Protein AF-A0AB36PAP4-F1 (afdb_monomer_lite)

Sequence (54 aa):
MHVHLVFVTRYRRQIFDHDATEKLRTYFSNVCAYFEAELVEMDGEPDHVHLLIN

InterPro domains:
  IPR002686 Transposase IS200-like [PF01797] (1-54)
  IPR036515 Transposase IS200-like superfamily [G3DSA:3.30.70.1290] (1-54)
  IPR036515 Transposase IS200-like superfamily [SSF143422] (1-53)

Secondary structure (DSSP, 8-state):
--EEEEEE-GGG-----HHHHHHHHHHHHHHHHHTT--EEEEEEETTEEEEEE-

Organism: NCBI:txid198214

Foldseek 3Di:
DKDKDKDFADVLALQDDPVNQVVVVVVVCVVCVVVVKHFPDWDDGSGMIITIID

Structure (mmCIF, N/CA/C/O backbone):
data_AF-A0AB36PAP4-F1
#
_entry.id   AF-A0AB36PAP4-F1
#
loop_
_atom_site.group_PDB
_atom_site.id
_atom_site.type_symbol
_atom_site.label_atom_id
_atom_site.label_alt_id
_atom_site.label_comp_id
_atom_site.label_asym_id
_atom_site.label_entity_id
_atom_site.label_seq_id
_atom_site.pdbx_PDB_ins_code
_atom_site.Cartn_x
_atom_site.Cartn_y
_atom_site.Cartn_z
_atom_site.occupancy
_atom_site.B_iso_or_equiv
_atom_site.auth_seq_id
_atom_site.auth_comp_id
_atom_site.auth_asym_id
_atom_site.auth_atom_id
_atom_site.pdbx_PDB_model_num
ATOM 1 N N . MET A 1 1 ? 2.391 0.386 -19.255 1.00 80.25 1 MET A N 1
ATOM 2 C CA . MET A 1 1 ? 0.962 0.209 -18.908 1.00 80.25 1 MET A CA 1
ATOM 3 C C . MET A 1 1 ? 0.842 0.713 -17.486 1.00 80.25 1 MET A C 1
ATOM 5 O O . MET A 1 1 ? 1.771 0.467 -16.748 1.00 80.25 1 MET A O 1
ATOM 9 N N . HIS A 1 2 ? -0.204 1.441 -17.110 1.00 90.94 2 HIS A N 1
ATOM 10 C CA . HIS A 1 2 ? -0.327 1.948 -15.738 1.00 90.94 2 HIS A CA 1
ATOM 11 C C . HIS A 1 2 ? -1.535 1.297 -15.078 1.00 90.94 2 HIS A C 1
ATOM 13 O O . HIS A 1 2 ? -2.614 1.273 -15.676 1.00 90.94 2 HIS A O 1
ATOM 19 N N . VAL A 1 3 ? -1.357 0.756 -13.875 1.00 96.81 3 VAL A N 1
ATOM 20 C CA . VAL A 1 3 ? -2.424 0.111 -13.105 1.00 96.81 3 VAL A CA 1
ATOM 21 C C . VAL A 1 3 ? -2.608 0.856 -11.793 1.00 96.81 3 VAL A C 1
ATOM 23 O O . VAL A 1 3 ? -1.652 1.075 -11.054 1.00 96.81 3 VAL A O 1
ATOM 26 N N . HIS A 1 4 ? -3.855 1.222 -11.502 1.00 97.31 4 HIS A N 1
ATOM 27 C CA . HIS A 1 4 ? -4.243 1.811 -10.228 1.00 97.31 4 HIS A CA 1
ATOM 28 C C . HIS A 1 4 ? -4.968 0.758 -9.385 1.00 97.31 4 HIS A C 1
ATOM 30 O O . HIS A 1 4 ? -6.038 0.278 -9.769 1.00 97.31 4 HIS A O 1
ATOM 36 N N . LEU A 1 5 ? -4.371 0.376 -8.256 1.00 97.50 5 LEU A N 1
ATOM 37 C CA . LEU A 1 5 ? -4.935 -0.586 -7.310 1.00 97.50 5 LEU A CA 1
ATOM 38 C C . LEU A 1 5 ? -5.378 0.131 -6.038 1.00 97.50 5 LEU A C 1
ATOM 40 O O . LEU A 1 5 ? -4.672 0.994 -5.526 1.00 97.50 5 LEU A O 1
ATOM 44 N N . VAL A 1 6 ? -6.534 -0.269 -5.506 1.00 97.62 6 VAL A N 1
ATOM 45 C CA . VAL A 1 6 ? -7.055 0.250 -4.237 1.00 97.62 6 VAL A CA 1
ATOM 46 C C . VAL A 1 6 ? -7.300 -0.916 -3.292 1.00 97.62 6 VAL A C 1
ATOM 48 O O . VAL A 1 6 ? -8.107 -1.801 -3.587 1.00 97.62 6 VAL A O 1
ATOM 51 N N . PHE A 1 7 ? -6.620 -0.913 -2.148 1.00 97.88 7 PHE A N 1
ATOM 52 C CA . PHE A 1 7 ? -6.835 -1.890 -1.083 1.00 97.88 7 PHE A CA 1
ATOM 53 C C . PHE A 1 7 ? -7.610 -1.235 0.049 1.00 97.88 7 PHE A C 1
ATOM 55 O O . PHE A 1 7 ? -7.176 -0.233 0.605 1.00 97.88 7 PHE A O 1
ATOM 62 N N . VAL A 1 8 ? -8.753 -1.817 0.403 1.00 98.00 8 VAL A N 1
ATOM 63 C CA . VAL A 1 8 ? -9.657 -1.288 1.430 1.00 98.00 8 VAL A CA 1
ATOM 64 C C . VAL A 1 8 ? -9.669 -2.232 2.624 1.00 98.00 8 VAL A C 1
ATOM 66 O O . VAL A 1 8 ? -9.700 -3.456 2.464 1.00 98.00 8 VAL A O 1
ATOM 69 N N . THR A 1 9 ? -9.671 -1.685 3.835 1.00 98.06 9 THR A N 1
ATOM 70 C CA . THR A 1 9 ? -9.764 -2.484 5.054 1.00 98.06 9 THR A CA 1
ATOM 71 C C . THR A 1 9 ? -11.122 -3.177 5.141 1.00 98.06 9 THR A C 1
ATOM 73 O O . THR A 1 9 ? -12.153 -2.723 4.630 1.00 98.06 9 THR A O 1
ATOM 76 N N . ARG A 1 10 ? -11.155 -4.317 5.834 1.00 98.00 10 ARG A N 1
ATOM 77 C CA . ARG A 1 10 ? -12.407 -5.040 6.058 1.00 98.00 10 ARG A CA 1
ATOM 78 C C . ARG A 1 10 ? -13.410 -4.133 6.780 1.00 98.00 10 ARG A C 1
ATOM 80 O O . ARG A 1 10 ? -13.126 -3.645 7.871 1.00 98.00 10 ARG A O 1
ATOM 87 N N . TYR A 1 11 ? -14.594 -3.969 6.187 1.00 98.19 11 TYR A N 1
ATOM 88 C CA . TYR A 1 11 ? -15.652 -3.060 6.654 1.00 98.19 11 TYR A CA 1
ATOM 89 C C . TYR A 1 11 ? -15.249 -1.578 6.715 1.00 98.19 11 TYR A C 1
ATOM 91 O O . TYR A 1 11 ? -15.859 -0.841 7.485 1.00 98.19 11 TYR A O 1
ATOM 99 N N . ARG A 1 12 ? -14.240 -1.142 5.943 1.00 96.88 12 ARG A N 1
ATOM 100 C CA . ARG A 1 12 ? -13.756 0.252 5.945 1.00 96.88 12 ARG A CA 1
ATOM 101 C C . ARG A 1 12 ? -13.418 0.767 7.345 1.00 96.88 12 ARG A C 1
ATOM 103 O O . ARG A 1 12 ? -13.699 1.903 7.718 1.00 96.88 12 ARG A O 1
ATOM 110 N N . ARG A 1 13 ? -12.858 -0.114 8.174 1.00 98.19 13 ARG A N 1
ATOM 111 C CA . ARG A 1 13 ? -12.390 0.273 9.503 1.00 98.19 13 ARG A CA 1
ATOM 112 C C . ARG A 1 13 ? -11.190 1.202 9.349 1.00 98.19 13 ARG A C 1
ATOM 114 O O . ARG A 1 13 ? -10.255 0.877 8.622 1.00 98.19 13 ARG A O 1
ATOM 121 N N . GLN A 1 14 ? -11.218 2.311 10.075 1.00 98.06 14 GLN A N 1
ATOM 122 C CA . GLN A 1 14 ? -10.170 3.327 10.069 1.00 98.06 14 GLN A CA 1
ATOM 123 C C . GLN A 1 14 ? -8.987 2.882 10.944 1.00 98.06 14 GLN A C 1
ATOM 125 O O . GLN A 1 14 ? -8.851 3.322 12.082 1.00 98.06 14 GLN A O 1
ATOM 130 N N . ILE A 1 15 ? -8.219 1.903 10.465 1.00 96.62 15 ILE A N 1
ATOM 131 C CA . ILE A 1 15 ? -7.128 1.257 11.218 1.00 96.62 15 ILE A CA 1
ATOM 132 C C . ILE A 1 15 ? -5.740 1.583 10.672 1.00 96.62 15 ILE A C 1
ATOM 134 O O . ILE A 1 15 ? -4.753 1.187 11.285 1.00 96.62 15 ILE A O 1
ATOM 138 N N . PHE A 1 16 ? -5.653 2.244 9.519 1.00 97.56 16 PHE A N 1
ATOM 139 C CA . PHE A 1 16 ? -4.385 2.716 8.992 1.00 97.56 16 PHE A CA 1
ATOM 140 C C . PHE A 1 16 ? -4.033 4.039 9.660 1.00 97.56 16 PHE A C 1
ATOM 142 O O . PHE A 1 16 ? -4.689 5.059 9.459 1.00 97.56 16 PHE A O 1
ATOM 149 N N . ASP A 1 17 ? -2.999 3.997 10.488 1.00 96.31 17 ASP A N 1
ATOM 150 C CA . ASP A 1 17 ? -2.269 5.175 10.922 1.00 96.31 17 ASP A CA 1
ATOM 151 C C . ASP A 1 17 ? -1.024 5.373 10.042 1.00 96.31 17 ASP A C 1
ATOM 153 O O . ASP A 1 17 ? -0.769 4.626 9.094 1.00 96.31 17 ASP A O 1
ATOM 157 N N . HIS A 1 18 ? -0.244 6.410 10.340 1.00 95.56 18 HIS A N 1
ATOM 158 C CA . HIS A 1 18 ? 0.957 6.726 9.571 1.00 95.56 18 HIS A CA 1
ATOM 159 C C . HIS A 1 18 ? 1.968 5.564 9.547 1.00 95.56 18 HIS A C 1
ATOM 161 O O . HIS A 1 18 ? 2.515 5.249 8.492 1.00 95.56 18 HIS A O 1
ATOM 167 N N . ASP A 1 19 ? 2.176 4.890 10.682 1.00 96.88 19 ASP A N 1
ATOM 168 C CA . ASP A 1 19 ? 3.117 3.769 10.791 1.00 96.88 19 ASP A CA 1
ATOM 169 C C . ASP A 1 19 ? 2.643 2.551 9.980 1.00 96.88 19 ASP A C 1
ATOM 171 O O . ASP A 1 19 ? 3.432 1.920 9.272 1.00 96.88 19 ASP A O 1
ATOM 175 N N . ALA A 1 20 ? 1.343 2.245 10.008 1.00 96.12 20 ALA A N 1
ATOM 176 C CA . ALA A 1 20 ? 0.751 1.206 9.174 1.00 96.12 20 ALA A CA 1
ATOM 177 C C . ALA A 1 20 ? 0.918 1.509 7.675 1.00 96.12 20 ALA A C 1
ATOM 179 O O . ALA A 1 20 ? 1.300 0.617 6.914 1.00 96.12 20 ALA A O 1
ATOM 180 N N . THR A 1 21 ? 0.681 2.754 7.253 1.00 96.50 21 THR A N 1
ATOM 181 C CA . THR A 1 21 ? 0.819 3.172 5.849 1.00 96.50 21 THR A CA 1
ATOM 182 C C . THR A 1 21 ? 2.265 3.064 5.360 1.00 96.50 21 THR A C 1
ATOM 184 O O . THR A 1 21 ? 2.500 2.519 4.282 1.00 96.50 21 THR A O 1
ATOM 187 N N . GLU A 1 22 ? 3.253 3.477 6.157 1.00 96.50 22 GLU 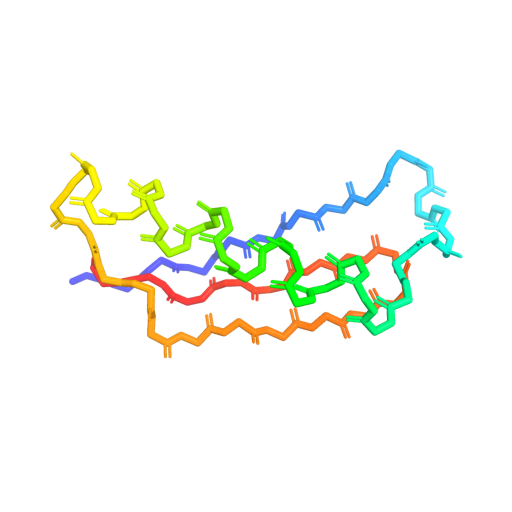A N 1
ATOM 188 C CA . GLU A 1 22 ? 4.673 3.368 5.781 1.00 96.50 22 GLU A CA 1
ATOM 189 C C . GLU A 1 22 ? 5.174 1.914 5.746 1.00 96.50 22 GLU A C 1
ATOM 191 O O . GLU A 1 22 ? 5.953 1.518 4.866 1.00 96.50 22 GLU A O 1
ATOM 196 N N . LYS A 1 23 ? 4.665 1.057 6.639 1.00 97.12 23 LYS A N 1
ATOM 197 C CA . LYS A 1 23 ? 4.910 -0.392 6.565 1.00 97.12 23 LYS A CA 1
ATOM 198 C C . LYS A 1 23 ? 4.333 -0.989 5.287 1.00 97.12 23 LYS A C 1
ATOM 200 O O . LYS A 1 23 ? 5.023 -1.743 4.601 1.00 97.12 23 LYS A O 1
ATOM 205 N N . LEU A 1 24 ? 3.095 -0.635 4.944 1.00 97.62 24 LEU A N 1
ATOM 206 C CA . LEU A 1 24 ? 2.460 -1.074 3.703 1.00 97.62 24 LEU A CA 1
ATOM 207 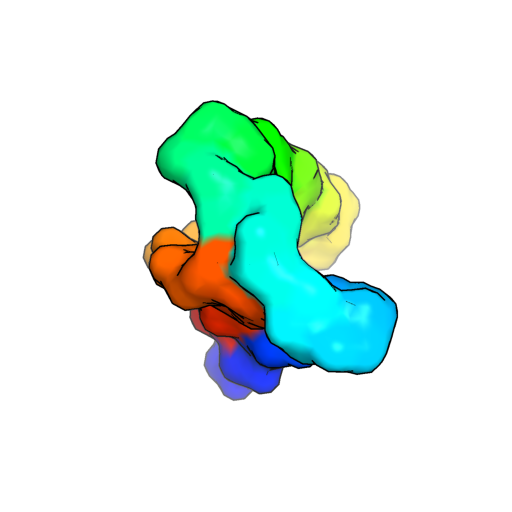C C . LEU A 1 24 ? 3.245 -0.602 2.476 1.00 97.62 24 LEU A C 1
ATOM 209 O O . LEU A 1 24 ? 3.495 -1.421 1.596 1.00 97.62 24 LEU A O 1
ATOM 213 N N . ARG A 1 25 ? 3.723 0.649 2.453 1.00 97.62 25 ARG A N 1
ATOM 214 C CA . ARG A 1 25 ? 4.607 1.165 1.393 1.00 97.62 25 ARG A CA 1
ATOM 215 C C . ARG A 1 25 ? 5.825 0.275 1.206 1.00 97.62 25 ARG A C 1
ATOM 217 O O . ARG A 1 25 ? 6.114 -0.148 0.092 1.00 97.62 25 ARG A O 1
ATOM 224 N N . THR A 1 26 ? 6.487 -0.089 2.301 1.00 98.00 26 THR A N 1
ATOM 225 C CA . THR A 1 26 ? 7.649 -0.986 2.260 1.00 98.00 26 THR A CA 1
ATOM 226 C C . THR A 1 26 ? 7.288 -2.364 1.696 1.00 98.00 26 THR A C 1
ATOM 228 O O . THR A 1 26 ? 7.997 -2.890 0.837 1.00 98.00 26 THR A O 1
ATOM 231 N N . TYR A 1 27 ? 6.176 -2.959 2.138 1.00 98.00 27 TYR A N 1
ATOM 232 C CA . TYR A 1 27 ? 5.740 -4.265 1.640 1.00 98.00 27 TYR A CA 1
ATOM 233 C C . TYR A 1 27 ? 5.374 -4.237 0.158 1.00 98.00 27 TYR A C 1
ATOM 235 O O . TYR A 1 27 ? 5.814 -5.110 -0.588 1.00 98.00 27 TYR A O 1
ATOM 243 N N . PHE A 1 28 ? 4.611 -3.238 -0.282 1.00 98.06 28 PHE A N 1
ATOM 244 C CA . PHE A 1 28 ? 4.211 -3.122 -1.677 1.00 98.06 28 PHE A CA 1
ATOM 245 C C . PHE A 1 28 ? 5.402 -2.851 -2.591 1.00 98.06 28 PHE A C 1
ATOM 247 O O . PHE A 1 28 ? 5.491 -3.498 -3.632 1.00 98.06 28 PHE A O 1
ATOM 254 N N . SER A 1 29 ? 6.356 -2.006 -2.187 1.00 97.38 29 SER A N 1
ATOM 255 C CA . SER A 1 29 ? 7.606 -1.808 -2.934 1.00 97.38 29 SER A CA 1
ATOM 256 C C . SER A 1 29 ? 8.379 -3.116 -3.108 1.00 97.38 29 SER A C 1
ATOM 258 O O . SER A 1 29 ? 8.804 -3.436 -4.215 1.00 97.38 29 SER A O 1
ATOM 260 N N . ASN A 1 30 ? 8.514 -3.912 -2.041 1.00 98.12 30 ASN A N 1
ATOM 261 C CA . ASN A 1 30 ? 9.215 -5.198 -2.100 1.00 98.12 30 ASN A CA 1
ATOM 262 C C . ASN A 1 30 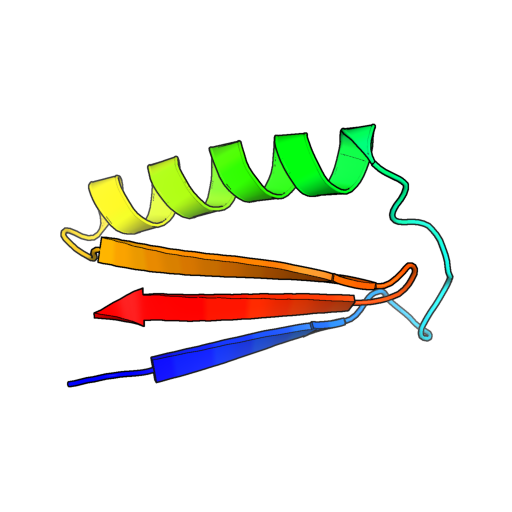? 8.506 -6.206 -3.014 1.00 98.12 30 ASN A C 1
ATOM 264 O O . ASN A 1 30 ? 9.160 -6.922 -3.770 1.00 98.12 30 ASN A O 1
ATOM 268 N N . VAL A 1 31 ? 7.172 -6.265 -2.954 1.00 97.88 31 VAL A N 1
ATOM 269 C CA . VAL A 1 31 ? 6.373 -7.138 -3.823 1.00 97.88 31 VAL A CA 1
ATOM 270 C C . VAL A 1 31 ? 6.486 -6.693 -5.279 1.00 97.88 31 VAL A C 1
ATOM 272 O O . VAL A 1 31 ? 6.761 -7.532 -6.129 1.00 97.88 31 VAL A O 1
ATOM 275 N N . CYS A 1 32 ? 6.344 -5.398 -5.577 1.00 97.38 32 CYS A N 1
ATOM 276 C CA . CYS A 1 32 ? 6.497 -4.887 -6.941 1.00 97.38 32 CYS A CA 1
ATOM 277 C C . CYS A 1 32 ? 7.883 -5.232 -7.498 1.00 97.38 32 CYS A C 1
ATOM 279 O O . CYS A 1 32 ? 7.967 -5.838 -8.561 1.00 97.38 32 CYS A O 1
ATOM 281 N N . ALA A 1 33 ? 8.949 -4.984 -6.729 1.00 96.69 33 ALA A N 1
ATOM 282 C CA . ALA A 1 33 ? 10.311 -5.329 -7.129 1.00 96.69 33 ALA A CA 1
ATOM 283 C C . ALA A 1 33 ? 10.490 -6.834 -7.404 1.00 96.69 33 ALA A C 1
ATOM 285 O O . ALA A 1 33 ? 11.148 -7.207 -8.372 1.00 96.69 33 ALA A O 1
ATOM 286 N N . TYR A 1 34 ? 9.880 -7.705 -6.591 1.00 98.00 34 TYR A N 1
ATOM 287 C CA . TYR A 1 34 ? 9.908 -9.156 -6.808 1.00 98.00 34 TYR A CA 1
ATOM 288 C C . TYR A 1 34 ? 9.216 -9.582 -8.114 1.00 98.00 34 TYR A C 1
ATOM 290 O O . TYR A 1 34 ? 9.634 -10.553 -8.739 1.00 98.00 34 TYR A O 1
ATOM 298 N N . PHE A 1 35 ? 8.177 -8.857 -8.529 1.00 96.50 35 PHE A N 1
ATOM 299 C CA . PHE A 1 35 ? 7.442 -9.099 -9.773 1.00 96.50 35 PHE A CA 1
ATOM 300 C C . PHE A 1 35 ? 7.964 -8.286 -10.968 1.00 96.50 35 PHE A C 1
ATOM 302 O O . PHE A 1 35 ? 7.297 -8.257 -11.999 1.00 96.50 35 PHE A O 1
ATOM 309 N N . GLU A 1 36 ? 9.127 -7.636 -10.845 1.00 96.62 36 GLU A N 1
ATOM 310 C CA . GLU A 1 36 ? 9.688 -6.750 -11.878 1.00 96.62 36 GLU A CA 1
ATOM 311 C C . GLU A 1 36 ? 8.735 -5.602 -12.277 1.00 96.62 36 GLU A C 1
ATOM 313 O O . GLU A 1 36 ? 8.737 -5.135 -13.414 1.00 96.62 36 GLU A O 1
ATOM 318 N N . ALA A 1 37 ? 7.926 -5.136 -11.323 1.00 96.56 37 ALA A N 1
ATOM 319 C CA . ALA A 1 37 ? 7.033 -3.990 -11.450 1.00 96.56 37 ALA A CA 1
ATOM 320 C C . ALA A 1 37 ? 7.559 -2.790 -10.648 1.00 96.56 37 ALA A C 1
ATOM 322 O O . ALA A 1 37 ? 8.284 -2.941 -9.659 1.00 96.56 37 ALA A O 1
ATOM 323 N N . GLU A 1 38 ? 7.151 -1.585 -11.034 1.00 96.00 38 GLU A N 1
ATOM 324 C CA . GLU A 1 38 ? 7.560 -0.348 -10.363 1.00 96.00 38 GLU A CA 1
ATOM 325 C C . GLU A 1 38 ? 6.370 0.277 -9.627 1.00 96.00 38 GLU A C 1
ATOM 327 O O . GLU A 1 38 ? 5.387 0.674 -10.249 1.00 96.00 38 GLU A O 1
ATOM 332 N N . LEU A 1 39 ? 6.465 0.394 -8.296 1.00 97.56 39 LEU A N 1
ATOM 333 C CA . LEU A 1 39 ? 5.527 1.195 -7.507 1.00 97.56 39 LEU A CA 1
ATOM 334 C C . LEU A 1 39 ? 5.885 2.677 -7.668 1.00 97.56 39 LEU A C 1
ATOM 336 O O . LEU A 1 39 ? 6.860 3.145 -7.084 1.00 97.56 39 LEU A O 1
ATOM 340 N N . VAL A 1 40 ? 5.092 3.400 -8.452 1.00 97.44 40 VAL A N 1
ATOM 341 C CA . VAL A 1 40 ? 5.318 4.818 -8.772 1.00 97.44 40 VAL A CA 1
ATOM 342 C C . VAL A 1 40 ? 4.864 5.718 -7.635 1.00 97.44 40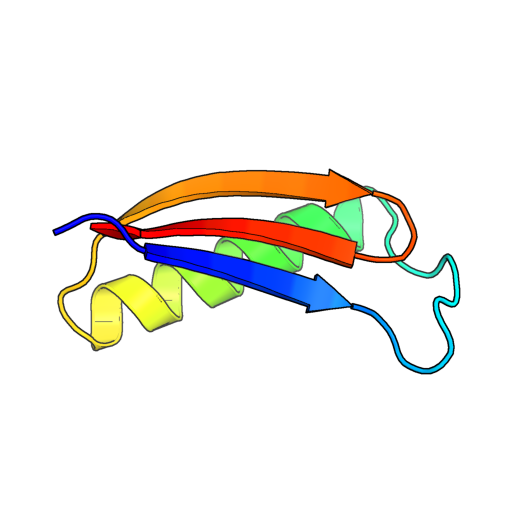 VAL A C 1
ATOM 344 O O . VAL A 1 40 ? 5.563 6.648 -7.244 1.00 97.44 40 VAL A O 1
ATOM 347 N N . GLU A 1 41 ? 3.675 5.444 -7.111 1.00 97.50 41 GLU A N 1
ATOM 348 C CA . GLU A 1 41 ? 3.037 6.265 -6.092 1.00 97.50 41 GLU A CA 1
ATOM 349 C C . GLU A 1 41 ? 2.229 5.376 -5.154 1.00 97.50 41 GLU A C 1
ATOM 351 O O . GLU A 1 41 ? 1.653 4.363 -5.564 1.00 97.50 41 GLU A O 1
ATOM 356 N N . MET A 1 42 ? 2.195 5.764 -3.883 1.00 97.50 42 MET A N 1
ATOM 357 C CA . MET A 1 42 ? 1.273 5.188 -2.921 1.00 97.50 42 MET A CA 1
ATOM 358 C C . MET A 1 42 ? 0.860 6.243 -1.907 1.00 97.50 42 MET A C 1
ATOM 360 O O . MET A 1 42 ? 1.731 6.840 -1.273 1.00 97.50 42 MET A O 1
ATOM 364 N N . ASP A 1 43 ? -0.447 6.356 -1.702 1.00 95.94 43 ASP A N 1
ATOM 365 C CA . ASP A 1 43 ? -1.076 7.187 -0.680 1.00 95.94 43 ASP A CA 1
ATOM 366 C C . ASP A 1 43 ? -2.075 6.368 0.138 1.00 95.94 43 ASP A C 1
ATOM 368 O O . ASP A 1 43 ? -2.514 5.287 -0.270 1.00 95.94 43 ASP A O 1
ATOM 372 N N . GLY A 1 44 ? -2.417 6.867 1.324 1.00 93.81 44 GLY A N 1
ATOM 373 C CA . GLY A 1 44 ? -3.272 6.161 2.268 1.00 93.81 44 GLY A CA 1
ATOM 374 C C . GLY A 1 44 ? -4.223 7.084 3.008 1.00 93.81 44 GLY A C 1
ATOM 375 O O . GLY A 1 44 ? -3.827 8.124 3.523 1.00 93.81 44 GLY A O 1
ATOM 376 N N . GLU A 1 45 ? -5.464 6.634 3.103 1.00 96.81 45 GLU A N 1
ATOM 377 C CA . GLU A 1 45 ? -6.495 7.136 3.999 1.00 96.81 45 GLU A CA 1
ATOM 378 C C . GLU A 1 45 ? -6.686 6.132 5.150 1.00 96.81 45 GLU A C 1
ATOM 380 O O . GLU A 1 45 ? -6.263 4.974 5.045 1.00 96.81 45 GLU A O 1
ATOM 385 N N . PRO A 1 46 ? -7.358 6.506 6.252 1.00 98.12 46 PRO A N 1
ATOM 386 C CA . PRO A 1 46 ? -7.456 5.636 7.424 1.00 98.12 46 PRO A CA 1
ATOM 387 C C . PRO A 1 46 ? -8.048 4.240 7.162 1.00 98.12 46 PRO A C 1
ATOM 389 O O . PRO A 1 46 ? -7.815 3.312 7.939 1.00 98.12 46 PRO A O 1
ATOM 392 N N . ASP A 1 47 ? -8.831 4.061 6.098 1.00 98.25 47 ASP A N 1
ATOM 393 C CA . ASP A 1 47 ? -9.490 2.804 5.743 1.00 98.25 47 ASP A CA 1
ATOM 394 C C . ASP A 1 47 ? -9.068 2.209 4.389 1.00 98.25 47 ASP A C 1
ATOM 396 O O . ASP A 1 47 ? -9.563 1.135 4.031 1.00 98.25 47 ASP A O 1
ATOM 400 N N . HIS A 1 48 ? -8.179 2.851 3.627 1.00 98.00 48 HIS A N 1
ATOM 401 C CA . HIS A 1 48 ? -7.733 2.331 2.332 1.00 98.00 48 HIS A CA 1
ATOM 402 C C . HIS A 1 48 ? -6.404 2.926 1.854 1.00 98.00 48 HIS A C 1
ATOM 404 O O . HIS A 1 48 ? -5.998 3.995 2.285 1.00 98.00 48 HIS A O 1
ATOM 410 N N . VAL A 1 49 ? -5.736 2.234 0.930 1.00 98.12 49 VAL A N 1
ATOM 411 C CA . VAL A 1 49 ? -4.516 2.709 0.260 1.00 98.12 49 VAL A CA 1
ATOM 412 C C . VAL A 1 49 ? -4.663 2.629 -1.255 1.00 98.12 49 VAL A C 1
ATOM 414 O O . VAL A 1 49 ? -5.252 1.681 -1.784 1.00 98.12 49 VAL A O 1
ATOM 417 N N . HIS A 1 50 ? -4.115 3.630 -1.930 1.00 98.19 50 HIS A N 1
ATOM 418 C CA . HIS A 1 50 ? -4.057 3.779 -3.377 1.00 98.19 50 HIS A CA 1
ATOM 419 C C . HIS A 1 50 ? -2.636 3.511 -3.856 1.00 98.19 50 HIS A C 1
ATOM 421 O O . HIS A 1 50 ? -1.694 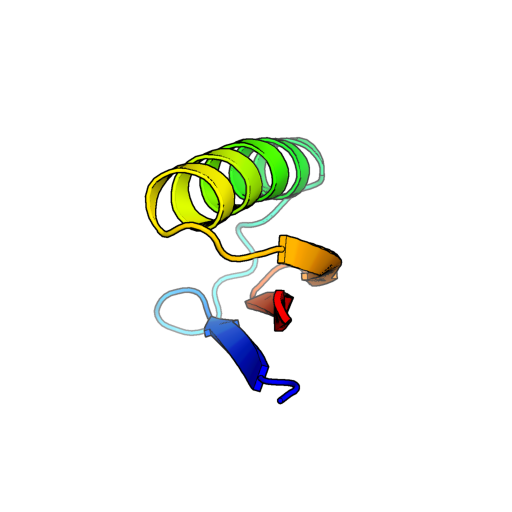4.030 -3.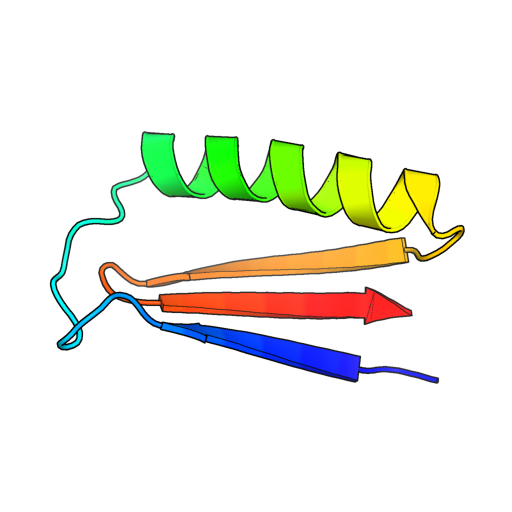267 1.00 98.19 50 HIS A O 1
ATOM 427 N N . LEU A 1 51 ? -2.475 2.705 -4.904 1.00 98.12 51 LEU A N 1
ATOM 428 C CA . LEU A 1 51 ? -1.181 2.395 -5.509 1.00 98.12 51 LEU A CA 1
ATOM 429 C C . LEU A 1 51 ? -1.232 2.660 -7.009 1.00 98.12 51 LEU A C 1
ATOM 431 O O . LEU A 1 51 ? -2.133 2.160 -7.686 1.00 98.12 51 LEU A O 1
ATOM 435 N N . LEU A 1 52 ? -0.221 3.348 -7.529 1.00 98.12 52 LEU A N 1
ATOM 436 C CA . LEU A 1 52 ? 0.051 3.458 -8.958 1.00 98.12 52 LEU A CA 1
ATOM 437 C C . LEU A 1 52 ? 1.268 2.597 -9.310 1.00 98.12 52 LEU A C 1
ATOM 439 O O . LEU A 1 52 ? 2.344 2.796 -8.749 1.00 98.12 52 LEU A O 1
ATOM 443 N N . ILE A 1 53 ? 1.100 1.650 -10.234 1.00 97.56 53 ILE A N 1
ATOM 444 C CA . ILE A 1 53 ? 2.139 0.692 -10.643 1.00 97.56 53 ILE A CA 1
ATOM 445 C C . ILE A 1 53 ? 2.362 0.762 -12.164 1.00 97.56 53 ILE A C 1
ATOM 447 O O . ILE A 1 53 ? 1.380 0.862 -12.914 1.00 97.56 53 ILE A O 1
ATOM 451 N N . ASN A 1 54 ? 3.627 0.683 -12.601 1.00 94.00 54 ASN A N 1
ATOM 452 C CA . ASN A 1 54 ? 4.046 0.552 -14.010 1.00 94.00 54 ASN A CA 1
ATOM 453 C C . ASN A 1 54 ? 4.381 -0.887 -14.405 1.00 94.00 54 ASN A C 1
ATOM 455 O O . ASN A 1 54 ? 4.954 -1.607 -13.554 1.00 94.00 54 ASN A O 1
#

Radius of gyration: 11.18 Å; chains: 1; bounding box: 26×16×30 Å

pLDDT: mean 96.82, std 2.61, range [80.25, 98.25]